Protein AF-A0A2S5RHE1-F1 (afdb_monomer)

pLDDT: mean 86.28, std 9.1, range [56.78, 96.88]

Nearest PDB structures (foldseek):
  7qhm-assembly1_S  TM=2.521E-01  e=4.087E+00  Corynebacterium glutamicum ATCC 13032

Mean predicted aligned error: 8.11 Å

Secondary structure (DSSP, 8-state):
--HHHHHHHHHHHHHHHHHHHHHHHHHHHHHHHHHHSPPHHHHHHHHHHHHHHHHHHHHHHHHHTTS-TTHHHHHHHHHHHHHHHHHHHHHHHHHHHHHHHHS-SGGGGS----HHHHHHHHHHHHHHHHHHHHHHHHHHHHHHHHH--

Solvent-accessible surface area (backbone atoms only — not comparable to full-atom values): 7938 Å² total; per-residue (Å²): 136,63,73,67,60,60,51,56,54,54,51,54,50,51,51,53,51,51,52,53,51,50,52,51,53,50,5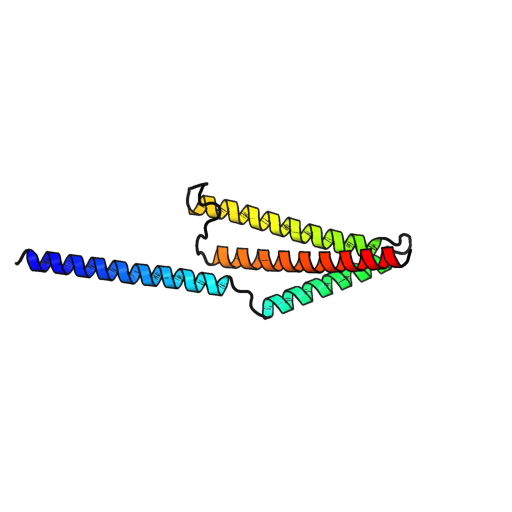0,40,49,50,54,19,55,60,56,39,52,87,51,72,72,55,54,54,51,43,54,52,52,50,52,52,50,51,53,51,36,50,52,50,24,72,68,58,48,82,81,45,98,61,49,50,54,53,45,32,42,50,51,16,50,52,26,46,52,53,29,50,51,52,51,52,54,49,37,54,50,32,21,66,72,68,76,34,76,86,50,31,84,55,81,85,56,40,63,66,57,17,47,50,56,35,53,37,50,53,36,40,51,45,16,50,53,31,41,52,55,27,52,55,50,52,52,54,55,64,73,74,108

Foldseek 3Di:
DDPVVVVVVVVVVVVVVVVVVVVVVVVLLVLLVVLLDDDPVLVVVLVVVLVVQLVVQVVQCVVVVVPDPCSNLCSLLVLLVVLVVVLVVLLVVLLVVQCVLVVHN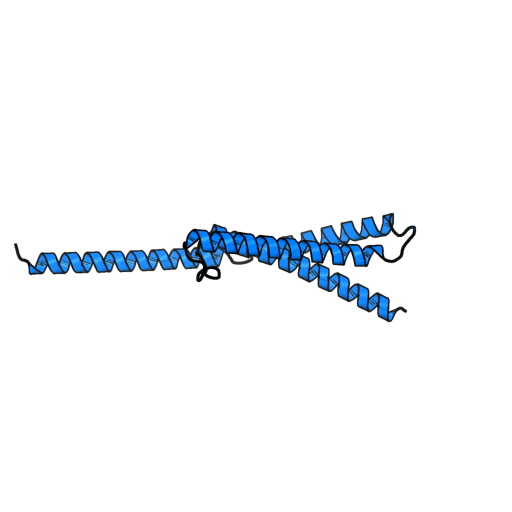VCSVPDPSDSVSSNSSNVSVSSNVSSVVSVVVSVVVVVVVVVVD

Sequence (149 aa):
MNINENNALNENKSIAIGLNAEDENTAKKIKFKIAKKLNYRNYLFIVFVVILWVAIAFIIDKIVTWNTDFSWEFTTTTGSFICFLIWIIIGFIRNRRTVRFYGDQRRRYDSTYTIEEAKNRKKARIIFLIGLILLIAGIIKLIITLTNQ

Organism: NCBI:txid216874

Radius of gyration: 25.58 Å; Cα contacts (8 Å, |Δi|>4): 95; chains: 1; bounding box: 64×26×84 Å

Structure (mmCIF, N/CA/C/O backbone):
data_AF-A0A2S5RHE1-F1
#
_entry.id   AF-A0A2S5RHE1-F1
#
loop_
_atom_site.group_PDB
_atom_site.id
_atom_site.type_symbol
_atom_site.label_atom_id
_atom_site.label_alt_id
_atom_site.label_comp_id
_atom_site.label_asym_id
_atom_site.label_entity_id
_atom_site.label_seq_id
_atom_site.pdbx_PDB_ins_code
_atom_site.Cartn_x
_atom_site.Cartn_y
_atom_site.Cartn_z
_atom_site.occupancy
_atom_site.B_iso_or_equiv
_atom_site.auth_seq_id
_atom_site.auth_comp_id
_atom_site.auth_asym_id
_atom_site.auth_atom_id
_atom_site.pdbx_PDB_model_num
ATOM 1 N N . MET A 1 1 ? -37.499 -0.259 54.161 1.00 56.78 1 MET A N 1
ATOM 2 C CA . MET A 1 1 ? -36.768 -0.383 52.880 1.00 56.78 1 MET A CA 1
ATOM 3 C C . MET A 1 1 ? -35.306 -0.617 53.218 1.00 56.78 1 MET A C 1
ATOM 5 O O . MET A 1 1 ? -34.736 0.198 53.934 1.00 56.78 1 MET A O 1
ATOM 9 N N . ASN A 1 2 ? -34.761 -1.779 52.860 1.00 65.69 2 ASN A N 1
ATOM 10 C CA . ASN A 1 2 ? -33.519 -2.306 53.422 1.00 65.69 2 ASN A CA 1
ATOM 11 C C . ASN A 1 2 ? -32.304 -1.764 52.646 1.00 65.69 2 ASN A C 1
ATOM 13 O O . ASN A 1 2 ? -32.187 -1.989 51.445 1.00 65.69 2 ASN A O 1
ATOM 17 N N . ILE A 1 3 ? -31.407 -1.035 53.318 1.00 68.81 3 ILE A N 1
ATOM 18 C CA . ILE A 1 3 ? -30.233 -0.378 52.703 1.00 68.81 3 ILE A CA 1
ATOM 19 C C . ILE A 1 3 ? -29.345 -1.397 51.959 1.00 68.81 3 ILE A C 1
ATOM 21 O O . ILE A 1 3 ? -28.743 -1.070 50.937 1.00 68.81 3 ILE A O 1
ATOM 25 N N . ASN A 1 4 ? -29.340 -2.654 52.410 1.00 70.38 4 ASN A N 1
ATOM 26 C CA . ASN A 1 4 ? -28.591 -3.744 51.785 1.00 70.38 4 ASN A CA 1
ATOM 27 C C . ASN A 1 4 ? -29.119 -4.172 50.403 1.00 70.38 4 ASN A C 1
ATOM 29 O O . ASN A 1 4 ? -28.319 -4.496 49.529 1.00 70.38 4 ASN A O 1
ATOM 33 N N . GLU A 1 5 ? -30.435 -4.139 50.166 1.00 71.38 5 GLU A N 1
ATOM 34 C CA . GLU A 1 5 ? -31.002 -4.505 48.854 1.00 71.38 5 GLU A CA 1
ATOM 35 C C . GLU A 1 5 ? -30.679 -3.457 47.784 1.00 71.38 5 GLU A C 1
ATOM 37 O O . GLU A 1 5 ? -30.351 -3.801 46.649 1.00 71.38 5 GLU A O 1
ATOM 42 N N . ASN A 1 6 ? -30.698 -2.173 48.154 1.00 73.31 6 ASN A N 1
ATOM 43 C CA . ASN A 1 6 ? -30.368 -1.084 47.233 1.00 73.31 6 ASN A CA 1
ATOM 44 C C . ASN A 1 6 ? -28.887 -1.100 46.817 1.00 73.31 6 ASN A C 1
ATOM 46 O O . ASN A 1 6 ? -28.567 -0.790 45.669 1.00 73.31 6 ASN A O 1
ATOM 50 N N . ASN A 1 7 ? -27.984 -1.496 47.718 1.00 75.75 7 ASN A N 1
ATOM 51 C CA . ASN A 1 7 ? -26.556 -1.607 47.413 1.00 75.75 7 ASN A CA 1
ATOM 52 C C . ASN A 1 7 ? -26.264 -2.771 46.455 1.00 75.75 7 ASN A C 1
ATOM 54 O O . ASN A 1 7 ? -25.582 -2.570 45.450 1.00 75.75 7 ASN A O 1
ATOM 58 N N . ALA A 1 8 ? -26.856 -3.946 46.696 1.00 74.62 8 ALA A N 1
ATOM 59 C CA . ALA A 1 8 ? -26.707 -5.107 45.816 1.00 74.62 8 ALA A CA 1
ATOM 60 C C . ALA A 1 8 ? -27.274 -4.854 44.403 1.00 74.62 8 ALA A C 1
ATOM 62 O O . ALA A 1 8 ? -26.715 -5.303 43.401 1.00 74.62 8 ALA A O 1
ATOM 63 N N . LEU A 1 9 ? -28.370 -4.096 44.290 1.00 75.25 9 LEU A N 1
ATOM 64 C CA . LEU A 1 9 ? -28.960 -3.743 42.996 1.00 75.25 9 LEU A CA 1
ATOM 65 C C . LEU A 1 9 ? -28.073 -2.774 42.191 1.00 75.25 9 LEU A C 1
ATOM 67 O O . LEU A 1 9 ? -27.949 -2.911 40.971 1.00 75.25 9 LEU A O 1
ATOM 71 N N . ASN A 1 10 ? -27.422 -1.822 42.865 1.00 78.19 10 ASN A N 1
ATOM 72 C CA . ASN A 1 10 ? -26.491 -0.885 42.233 1.00 78.19 10 ASN A CA 1
ATOM 73 C C . ASN A 1 10 ? -25.205 -1.572 41.748 1.00 78.19 10 ASN A C 1
ATOM 75 O O . ASN A 1 10 ? -24.708 -1.240 40.671 1.00 78.19 10 ASN A O 1
ATOM 79 N N . GLU A 1 11 ? -24.702 -2.552 42.498 1.00 76.56 11 GLU A N 1
ATOM 80 C CA . GLU A 1 11 ? -23.528 -3.348 42.126 1.00 76.56 11 GLU A CA 1
ATOM 81 C C . GLU A 1 11 ? -23.808 -4.258 40.919 1.00 76.56 11 GLU A C 1
ATOM 83 O O . GLU A 1 11 ? -23.068 -4.252 39.939 1.00 76.56 11 GLU A O 1
ATOM 88 N N . ASN A 1 12 ? -24.950 -4.949 40.898 1.00 77.88 12 ASN A N 1
ATOM 89 C CA . ASN A 1 12 ? -25.345 -5.747 39.733 1.00 77.88 12 ASN A CA 1
ATOM 90 C C . ASN A 1 12 ? -25.519 -4.890 38.467 1.00 77.88 12 ASN A C 1
ATOM 92 O O . ASN A 1 12 ? -25.165 -5.309 37.362 1.00 77.88 12 ASN A O 1
ATOM 96 N N . LYS A 1 13 ? -26.024 -3.659 38.617 1.00 80.06 13 LYS A N 1
ATOM 97 C CA . LYS A 1 13 ? -26.172 -2.716 37.504 1.00 80.06 13 LYS A CA 1
ATOM 98 C C . LYS A 1 13 ? -24.818 -2.241 36.969 1.00 80.06 13 LYS A C 1
ATOM 100 O O . LYS A 1 13 ? -24.664 -2.141 35.753 1.00 80.06 13 LYS A O 1
ATOM 105 N N . SER A 1 14 ? -23.836 -1.972 37.831 1.00 72.06 14 SER A N 1
ATOM 106 C CA . SER A 1 14 ? -22.492 -1.569 37.393 1.00 72.06 14 SER A CA 1
ATOM 107 C C . SER A 1 14 ? -21.740 -2.718 36.712 1.00 72.06 14 SER A C 1
ATOM 109 O O . SER A 1 14 ? -21.114 -2.490 35.676 1.00 72.06 14 SER A O 1
ATOM 111 N N . ILE A 1 15 ? -21.884 -3.953 37.207 1.00 77.06 15 ILE A N 1
ATOM 112 C CA . ILE A 1 15 ? -21.330 -5.163 36.577 1.00 77.06 15 ILE A CA 1
ATOM 113 C C . ILE A 1 15 ? -21.934 -5.370 35.183 1.00 77.06 15 ILE A C 1
ATOM 115 O O . ILE A 1 15 ? -21.198 -5.556 34.216 1.00 77.06 15 ILE A O 1
ATOM 119 N N . ALA A 1 16 ? -23.260 -5.263 35.044 1.00 72.38 16 ALA A N 1
ATOM 120 C CA . ALA A 1 16 ? -23.927 -5.394 33.750 1.00 72.38 16 ALA A CA 1
ATOM 121 C C . ALA A 1 16 ? -23.489 -4.308 32.750 1.00 72.38 16 ALA A C 1
ATOM 123 O O . ALA A 1 16 ? -23.326 -4.585 31.562 1.00 72.38 16 ALA A O 1
ATOM 124 N N . ILE A 1 17 ? -23.265 -3.071 33.205 1.00 76.31 17 ILE A N 1
ATOM 125 C CA . ILE A 1 17 ? -22.738 -1.989 32.358 1.00 76.31 17 ILE A CA 1
ATOM 126 C C . ILE A 1 17 ? -21.293 -2.286 31.930 1.00 76.31 17 ILE A C 1
ATOM 128 O O . ILE A 1 17 ? -20.958 -2.097 30.761 1.00 76.31 17 ILE A O 1
ATOM 132 N N . GLY A 1 18 ? -20.456 -2.779 32.847 1.00 72.25 18 GLY A N 1
ATOM 133 C CA . GLY A 1 18 ? -19.078 -3.179 32.557 1.00 72.25 18 GLY A CA 1
ATOM 134 C C . GLY A 1 18 ? -18.998 -4.294 31.513 1.00 72.25 18 GLY A C 1
ATOM 135 O O . GLY A 1 18 ? -18.248 -4.166 30.546 1.00 72.25 18 GLY A O 1
ATOM 136 N N . LEU A 1 19 ? -19.835 -5.327 31.655 1.00 73.94 19 LEU A N 1
ATOM 137 C CA . LEU A 1 19 ? -19.904 -6.458 30.725 1.00 73.94 19 LEU A CA 1
ATOM 138 C C . LEU A 1 19 ? -20.336 -6.004 29.319 1.00 73.94 19 LEU A C 1
ATOM 140 O O . LEU A 1 19 ? -19.665 -6.291 28.331 1.00 73.94 19 LEU A O 1
ATOM 144 N N . ASN A 1 20 ? -21.391 -5.184 29.238 1.00 77.50 20 ASN A N 1
ATOM 145 C CA . ASN A 1 20 ? -21.860 -4.618 27.969 1.00 77.50 20 ASN A CA 1
ATOM 146 C C . ASN A 1 20 ? -20.799 -3.730 27.290 1.00 77.50 20 ASN A C 1
ATOM 148 O O . ASN A 1 20 ? -20.655 -3.750 26.066 1.00 77.50 20 ASN A O 1
ATOM 152 N N . ALA A 1 21 ? -20.038 -2.952 28.065 1.00 76.38 21 ALA A N 1
ATOM 153 C CA . ALA A 1 21 ? -18.969 -2.106 27.536 1.00 76.38 21 ALA A CA 1
ATOM 154 C C . ALA A 1 21 ? -17.766 -2.926 27.034 1.00 76.38 21 ALA A C 1
ATOM 156 O O . ALA A 1 21 ? -17.121 -2.556 26.043 1.00 76.38 21 ALA A O 1
ATOM 157 N N . GLU A 1 22 ? -17.446 -4.039 27.694 1.00 81.06 22 GLU A N 1
ATOM 158 C CA . GLU A 1 22 ? -16.405 -4.968 27.253 1.00 81.06 22 GLU A CA 1
ATOM 159 C C . GLU A 1 22 ? -16.795 -5.669 25.946 1.00 81.06 22 GLU A C 1
ATOM 161 O O . GLU A 1 22 ? -15.995 -5.703 24.999 1.00 81.06 22 GLU A O 1
ATOM 166 N N . ASP A 1 23 ? -18.046 -6.116 25.840 1.00 82.94 23 ASP A N 1
ATOM 167 C CA . ASP A 1 23 ? -18.608 -6.695 24.620 1.00 82.94 23 ASP A CA 1
ATOM 168 C C . ASP A 1 23 ? -18.592 -5.692 23.460 1.00 82.94 23 ASP A C 1
ATOM 170 O O . ASP A 1 23 ? -18.169 -6.017 22.343 1.00 82.94 23 ASP A O 1
ATOM 174 N N . GLU A 1 24 ? -18.955 -4.430 23.714 1.00 84.56 24 GLU A N 1
ATOM 175 C CA . GLU A 1 24 ? -18.930 -3.378 22.697 1.00 84.56 24 GLU A CA 1
ATOM 176 C C . GLU A 1 24 ? -17.500 -3.088 22.204 1.00 84.56 24 GLU A C 1
ATOM 178 O O . GLU A 1 24 ? -17.245 -2.976 20.996 1.00 84.56 24 GLU A O 1
ATOM 183 N N . ASN A 1 25 ? -16.534 -2.998 23.121 1.00 84.38 25 ASN A N 1
ATOM 184 C CA . ASN A 1 25 ? -15.128 -2.782 22.782 1.00 84.38 25 ASN A CA 1
ATOM 185 C C . ASN A 1 25 ? -14.542 -3.959 21.996 1.00 84.38 25 ASN A C 1
ATOM 187 O O . ASN A 1 25 ? -13.792 -3.763 21.029 1.00 84.38 25 ASN A O 1
ATOM 191 N N . THR A 1 26 ? -14.911 -5.181 22.366 1.00 85.44 26 THR A N 1
ATOM 192 C CA . THR A 1 26 ? -14.514 -6.398 21.658 1.00 85.44 26 THR A CA 1
ATOM 193 C C . THR A 1 26 ? -15.119 -6.429 20.256 1.00 85.44 26 THR A C 1
ATOM 195 O O . THR A 1 26 ? -14.395 -6.626 19.272 1.00 85.44 26 THR A O 1
ATOM 198 N N . ALA A 1 27 ? -16.403 -6.096 20.116 1.00 85.50 27 ALA A N 1
ATOM 199 C CA . ALA A 1 27 ? -17.073 -5.980 18.826 1.00 85.50 27 ALA A CA 1
ATOM 200 C C . ALA A 1 27 ? -16.416 -4.921 17.920 1.00 85.50 27 ALA A C 1
ATOM 202 O O . ALA A 1 27 ? -16.201 -5.170 16.727 1.00 85.50 27 ALA A O 1
ATOM 203 N N . LYS A 1 28 ? -16.027 -3.758 18.465 1.00 86.19 28 LYS A N 1
ATOM 204 C CA . LYS A 1 28 ? -15.279 -2.718 17.729 1.00 86.19 28 LYS A CA 1
ATOM 205 C C . LYS A 1 28 ? -13.933 -3.240 17.224 1.00 86.19 28 LYS A C 1
ATOM 207 O O . LYS A 1 28 ? -13.621 -3.079 16.040 1.00 86.19 28 LYS A O 1
ATOM 212 N N . LYS A 1 29 ? -13.160 -3.928 18.072 1.00 87.50 29 LYS A N 1
ATOM 213 C CA . LYS A 1 29 ? -11.872 -4.539 17.688 1.00 87.50 29 LYS A CA 1
ATOM 214 C C . LYS A 1 29 ? -12.038 -5.591 16.586 1.00 87.50 29 LYS A C 1
ATOM 216 O O . LYS A 1 29 ? -11.244 -5.613 15.641 1.00 87.50 29 LYS A O 1
ATOM 221 N N . ILE A 1 30 ? -13.079 -6.423 16.659 1.00 87.81 30 ILE A N 1
ATOM 222 C CA . ILE A 1 30 ? -13.386 -7.431 15.632 1.00 87.81 30 ILE A CA 1
ATOM 223 C C . ILE A 1 30 ? -13.736 -6.754 14.302 1.00 87.81 30 ILE A C 1
ATOM 225 O O . ILE A 1 30 ? -13.111 -7.053 13.279 1.00 87.81 30 ILE A O 1
ATOM 229 N N . LYS A 1 31 ? -14.662 -5.784 14.307 1.00 87.88 31 LYS A N 1
ATOM 230 C CA . LYS A 1 31 ? -15.039 -5.011 13.108 1.00 87.88 31 LYS A CA 1
ATOM 231 C C . LYS A 1 31 ? -13.826 -4.322 12.481 1.00 87.88 31 LYS A C 1
ATOM 233 O O . LYS A 1 31 ? -13.640 -4.379 11.264 1.00 87.88 31 LYS A O 1
ATOM 238 N N . PHE A 1 32 ? -12.955 -3.741 13.305 1.00 88.81 32 PHE A N 1
ATOM 239 C CA . PHE A 1 32 ? -11.698 -3.144 12.864 1.00 88.81 32 PHE A CA 1
ATOM 240 C C . PHE A 1 32 ? -10.778 -4.169 12.188 1.00 88.81 32 PHE A C 1
ATOM 242 O O . PHE A 1 32 ? -10.268 -3.917 11.094 1.00 88.81 32 PHE A O 1
ATOM 249 N N . LYS A 1 33 ? -10.583 -5.345 12.799 1.00 87.69 33 LYS A N 1
ATOM 250 C CA . LYS A 1 33 ? -9.732 -6.415 12.255 1.00 87.69 33 LYS A CA 1
ATOM 251 C C . LYS A 1 33 ? -10.247 -6.913 10.903 1.00 87.69 33 LYS A C 1
ATOM 253 O O . LYS A 1 33 ? -9.448 -7.073 9.978 1.00 87.69 33 LYS A O 1
ATOM 258 N N . ILE A 1 34 ? -11.563 -7.085 10.766 1.00 88.31 34 ILE A N 1
ATOM 259 C CA . ILE A 1 34 ? -12.211 -7.494 9.512 1.00 88.31 34 ILE A CA 1
ATOM 260 C C . ILE A 1 34 ? -12.025 -6.416 8.436 1.00 88.31 34 ILE A C 1
ATOM 262 O O . ILE A 1 34 ? -11.531 -6.712 7.348 1.00 88.31 34 ILE A O 1
ATOM 266 N N . ALA A 1 35 ? -12.326 -5.151 8.742 1.00 88.00 35 ALA A N 1
ATOM 267 C CA . ALA A 1 35 ? -12.184 -4.044 7.791 1.00 88.00 35 ALA A CA 1
ATOM 268 C C . ALA A 1 35 ? -10.727 -3.828 7.334 1.00 88.00 35 ALA A C 1
ATOM 270 O O . ALA A 1 35 ? -10.464 -3.442 6.192 1.00 88.00 35 ALA A O 1
ATOM 271 N N . LYS A 1 36 ? -9.770 -4.110 8.225 1.00 87.56 36 LYS A N 1
ATOM 272 C CA . LYS A 1 36 ? -8.325 -3.992 7.997 1.00 87.56 36 LYS A CA 1
ATOM 273 C C . LYS A 1 36 ? -7.758 -5.121 7.117 1.00 87.56 36 LYS A C 1
ATOM 275 O O . LYS A 1 36 ? -6.631 -4.980 6.619 1.00 87.56 36 LYS A O 1
ATOM 280 N N . LYS A 1 37 ? -8.480 -6.237 6.945 1.00 90.00 37 LYS A N 1
ATOM 281 C CA . LYS A 1 37 ? -8.036 -7.405 6.168 1.00 90.00 37 LYS A CA 1
ATOM 282 C C . LYS A 1 37 ? -8.071 -7.109 4.660 1.00 90.00 37 LYS A C 1
ATOM 284 O O . LYS A 1 37 ? -8.990 -6.461 4.141 1.00 90.00 37 LYS A O 1
ATOM 289 N N . LEU A 1 38 ? -7.042 -7.570 3.944 1.00 89.25 38 LEU A N 1
ATOM 290 C CA . LEU A 1 38 ? -7.071 -7.598 2.483 1.00 89.25 38 LEU A CA 1
ATOM 291 C C . LEU A 1 38 ? -7.891 -8.808 2.034 1.00 89.25 38 LEU A C 1
ATOM 293 O O . LEU A 1 38 ? -7.603 -9.941 2.404 1.00 89.25 38 LEU A O 1
ATOM 297 N N . ASN A 1 39 ? -8.914 -8.545 1.230 1.00 92.00 39 ASN A N 1
ATOM 298 C CA . ASN A 1 39 ? -9.689 -9.586 0.556 1.00 92.00 39 ASN A CA 1
ATOM 299 C C . ASN A 1 39 ? -9.021 -9.926 -0.778 1.00 92.00 39 ASN A C 1
ATOM 301 O O . ASN A 1 39 ? -8.407 -9.036 -1.372 1.00 92.00 39 ASN A O 1
ATOM 305 N N . TYR A 1 40 ? -9.250 -11.140 -1.286 1.00 92.00 40 TYR A N 1
ATOM 306 C CA . TYR A 1 40 ? -8.800 -11.607 -2.606 1.00 92.00 40 TYR A CA 1
ATOM 307 C C . TYR A 1 40 ? -9.034 -10.584 -3.735 1.00 92.00 40 TYR A C 1
ATOM 309 O O . TYR A 1 40 ? -8.127 -10.291 -4.505 1.00 92.00 40 TYR A O 1
ATOM 317 N N . ARG A 1 41 ? -10.197 -9.915 -3.748 1.00 93.00 41 ARG A N 1
ATOM 318 C CA . ARG A 1 41 ? -10.516 -8.849 -4.720 1.00 93.00 41 ARG A CA 1
ATOM 319 C C . ARG A 1 41 ? -9.491 -7.702 -4.755 1.00 93.00 41 ARG A C 1
ATOM 321 O O . ARG A 1 41 ? -9.266 -7.122 -5.806 1.00 93.00 41 ARG A O 1
ATOM 328 N N . ASN A 1 42 ? -8.858 -7.372 -3.625 1.00 93.19 42 ASN A N 1
ATOM 329 C CA . ASN A 1 42 ? -7.825 -6.327 -3.592 1.00 93.19 42 ASN A CA 1
ATOM 330 C C . ASN A 1 42 ? -6.517 -6.812 -4.222 1.00 93.19 42 ASN A C 1
ATOM 332 O O . ASN A 1 42 ? -5.807 -6.002 -4.798 1.00 93.19 42 ASN A O 1
ATOM 336 N N . TYR A 1 43 ? -6.201 -8.107 -4.123 1.00 93.25 43 TYR A N 1
ATOM 337 C CA . TYR A 1 43 ? -5.030 -8.676 -4.790 1.00 93.25 43 TYR A CA 1
ATOM 338 C C . TYR A 1 43 ? -5.212 -8.680 -6.308 1.00 93.25 43 TYR A C 1
ATOM 340 O O . TYR A 1 43 ? -4.313 -8.239 -7.013 1.00 93.25 43 TYR A O 1
ATOM 348 N N . LEU A 1 44 ? -6.398 -9.055 -6.802 1.00 94.81 44 LEU A N 1
ATOM 349 C CA . LEU A 1 44 ? -6.730 -8.909 -8.224 1.00 94.81 44 LEU A CA 1
ATOM 350 C C . LEU A 1 44 ? -6.593 -7.460 -8.698 1.00 94.81 44 LEU A C 1
ATOM 352 O O . LEU A 1 44 ? -6.008 -7.210 -9.744 1.00 94.81 44 LEU A O 1
ATOM 356 N N . PHE A 1 45 ? -7.075 -6.502 -7.901 1.00 95.25 45 PHE A N 1
ATOM 357 C CA . PHE A 1 45 ? -6.918 -5.083 -8.210 1.00 95.25 45 PHE A CA 1
ATOM 358 C C . PHE A 1 45 ? -5.443 -4.653 -8.271 1.00 95.25 45 PHE A C 1
ATOM 360 O O . PHE A 1 45 ? -5.065 -3.934 -9.187 1.00 95.25 45 PHE A O 1
ATOM 367 N N . ILE A 1 46 ? -4.598 -5.113 -7.339 1.00 95.44 46 ILE A N 1
ATOM 368 C CA . ILE A 1 46 ? -3.151 -4.834 -7.356 1.00 95.44 46 ILE A CA 1
ATOM 369 C C . ILE A 1 46 ? -2.523 -5.352 -8.652 1.00 95.44 46 ILE A C 1
ATOM 371 O O . ILE A 1 46 ? -1.845 -4.594 -9.339 1.00 95.44 46 ILE A O 1
ATOM 375 N N . VAL A 1 47 ? -2.776 -6.616 -8.999 1.00 94.38 47 VAL A N 1
ATOM 376 C CA . VAL A 1 47 ? -2.243 -7.234 -10.222 1.00 94.38 47 VAL A CA 1
ATOM 377 C C . VAL A 1 47 ? -2.708 -6.467 -11.459 1.00 94.38 47 VAL A C 1
ATOM 379 O O . VAL A 1 47 ? -1.894 -6.133 -12.313 1.00 94.38 47 VAL A O 1
ATOM 382 N N . PHE A 1 48 ? -3.992 -6.118 -11.521 1.00 96.38 48 PHE A N 1
ATOM 383 C CA . PHE A 1 48 ? -4.559 -5.348 -12.624 1.00 96.38 48 PHE A CA 1
ATOM 384 C C . PHE A 1 48 ? -3.894 -3.973 -12.788 1.00 96.38 48 PHE A C 1
ATOM 386 O O . PHE A 1 48 ? -3.513 -3.607 -13.897 1.00 96.38 48 PHE A O 1
ATOM 393 N N . VAL A 1 49 ? -3.694 -3.231 -11.692 1.00 95.31 49 VAL A N 1
ATOM 394 C CA . VAL A 1 49 ? -3.016 -1.923 -11.725 1.00 95.31 49 VAL A CA 1
ATOM 395 C C . VAL A 1 49 ? -1.562 -2.057 -12.175 1.00 95.31 49 VAL A C 1
ATOM 397 O O . VAL A 1 49 ? -1.099 -1.243 -12.968 1.00 95.31 49 VAL A O 1
ATOM 400 N N . VAL A 1 50 ? -0.849 -3.085 -11.709 1.00 94.25 50 VAL A N 1
ATOM 401 C CA . VAL A 1 50 ? 0.536 -3.337 -12.133 1.00 94.25 50 VAL A CA 1
ATOM 402 C C . VAL A 1 50 ? 0.597 -3.648 -13.629 1.00 94.25 50 VAL A C 1
ATOM 404 O O . VAL A 1 50 ? 1.416 -3.058 -14.324 1.00 94.25 50 VAL A O 1
ATOM 407 N N . ILE A 1 51 ? -0.282 -4.513 -14.144 1.00 93.75 51 ILE A N 1
ATOM 408 C CA . ILE A 1 51 ? -0.335 -4.839 -15.579 1.00 93.75 51 ILE A CA 1
ATOM 409 C C . ILE A 1 51 ? -0.620 -3.586 -16.411 1.00 93.75 51 ILE A C 1
ATOM 411 O O . ILE A 1 51 ? 0.063 -3.350 -17.404 1.00 93.75 51 ILE A O 1
ATOM 415 N N . LEU A 1 52 ? -1.584 -2.759 -15.994 1.00 94.62 52 LEU A N 1
ATOM 416 C CA . LEU A 1 52 ? -1.871 -1.496 -16.674 1.00 94.62 52 LEU A CA 1
ATOM 417 C C . LEU A 1 52 ? -0.662 -0.558 -16.675 1.00 94.62 52 LEU A C 1
ATOM 419 O O . LEU A 1 52 ? -0.351 0.030 -17.706 1.00 94.62 52 LEU A O 1
ATOM 423 N N . TRP A 1 53 ? 0.041 -0.440 -15.547 1.00 92.75 53 TRP A N 1
ATOM 424 C CA . TRP A 1 53 ? 1.242 0.388 -15.461 1.00 92.75 53 TRP A CA 1
ATOM 425 C C . TRP A 1 53 ? 2.347 -0.108 -16.397 1.00 92.75 53 TRP A C 1
ATOM 427 O O . TRP A 1 53 ? 2.950 0.681 -17.115 1.00 92.75 53 TRP A O 1
ATOM 437 N N . VAL A 1 54 ? 2.580 -1.421 -16.424 1.00 89.12 54 VAL A N 1
ATOM 438 C CA . VAL A 1 54 ? 3.545 -2.087 -17.312 1.00 89.12 54 VAL A CA 1
ATOM 439 C C . VAL A 1 54 ? 3.166 -1.875 -18.783 1.00 89.12 54 VAL A C 1
ATOM 441 O O . VAL A 1 54 ? 4.031 -1.559 -19.593 1.00 89.12 54 VAL A O 1
ATOM 444 N N . ALA A 1 55 ? 1.882 -1.967 -19.136 1.00 90.31 55 ALA A N 1
ATOM 445 C CA . ALA A 1 55 ? 1.411 -1.691 -20.493 1.00 90.31 55 ALA A CA 1
ATOM 446 C C . ALA A 1 55 ? 1.647 -0.226 -20.899 1.00 90.31 55 ALA A C 1
ATOM 448 O O . ALA A 1 55 ? 2.122 0.040 -22.000 1.00 90.31 55 ALA A O 1
ATOM 449 N N . ILE A 1 56 ? 1.378 0.726 -19.999 1.00 89.31 56 ILE A N 1
ATOM 450 C CA . ILE A 1 56 ? 1.661 2.150 -20.231 1.00 89.31 56 ILE A CA 1
ATOM 451 C C . ILE A 1 56 ? 3.165 2.377 -20.388 1.00 89.31 56 ILE A C 1
ATOM 453 O O . ILE A 1 56 ? 3.583 3.046 -21.329 1.00 89.31 56 ILE A O 1
ATOM 457 N N . ALA A 1 57 ? 3.981 1.784 -19.515 1.00 86.31 57 ALA A N 1
ATOM 458 C CA . ALA A 1 57 ? 5.433 1.861 -19.611 1.00 86.31 57 ALA A CA 1
ATOM 459 C C . ALA A 1 57 ? 5.941 1.314 -20.952 1.00 86.31 57 ALA A C 1
ATOM 461 O O . ALA A 1 57 ? 6.875 1.871 -21.515 1.00 86.31 57 ALA A O 1
ATOM 462 N N . PHE A 1 58 ? 5.287 0.287 -21.506 1.00 84.62 58 PHE A N 1
ATOM 463 C CA . PHE A 1 58 ? 5.675 -0.320 -22.784 1.00 84.62 58 PHE A CA 1
ATOM 464 C C . PHE A 1 58 ? 5.380 0.606 -23.952 1.00 84.62 58 PHE A C 1
ATOM 466 O O . PHE A 1 58 ? 6.184 0.738 -24.869 1.00 84.62 58 PHE A O 1
ATOM 473 N N . ILE A 1 59 ? 4.224 1.266 -23.907 1.00 86.69 59 ILE A N 1
ATOM 474 C CA . ILE A 1 59 ? 3.828 2.246 -24.916 1.00 86.69 59 ILE A CA 1
ATOM 475 C C . ILE A 1 59 ? 4.768 3.456 -24.869 1.00 86.69 59 ILE A C 1
ATOM 477 O O . ILE A 1 59 ? 5.242 3.888 -25.916 1.00 86.69 59 ILE A O 1
ATOM 481 N N . ILE A 1 60 ? 5.072 3.974 -23.672 1.00 84.31 60 ILE A N 1
ATOM 482 C CA . ILE A 1 60 ? 6.020 5.085 -23.492 1.00 84.31 60 ILE A CA 1
ATOM 483 C C . ILE A 1 60 ? 7.394 4.694 -24.029 1.00 84.31 60 ILE A C 1
ATOM 485 O O . ILE A 1 60 ? 7.968 5.450 -24.802 1.00 84.31 60 ILE A O 1
ATOM 489 N N . ASP A 1 61 ? 7.886 3.508 -23.675 1.00 80.94 61 ASP A N 1
ATOM 490 C CA . ASP A 1 61 ? 9.152 2.987 -24.184 1.00 80.94 61 ASP A CA 1
ATOM 491 C C . ASP A 1 61 ? 9.135 2.932 -25.719 1.00 80.94 61 ASP A C 1
ATOM 493 O O . ASP A 1 61 ? 9.954 3.565 -26.370 1.00 80.94 61 ASP A O 1
ATOM 497 N N . LYS A 1 62 ? 8.122 2.323 -26.344 1.00 81.38 62 LYS A N 1
ATOM 498 C CA . LYS A 1 62 ? 8.042 2.263 -27.814 1.00 81.38 62 LYS A CA 1
ATOM 499 C C . LYS A 1 62 ? 7.998 3.623 -28.512 1.00 81.38 62 LYS A C 1
ATOM 501 O O . LYS A 1 62 ? 8.485 3.718 -29.635 1.00 81.38 62 LYS A O 1
ATOM 506 N N . ILE A 1 63 ? 7.420 4.645 -27.885 1.00 82.31 63 ILE A N 1
ATOM 507 C CA . ILE A 1 63 ? 7.331 5.997 -28.452 1.00 82.31 63 ILE A CA 1
ATOM 508 C C . ILE A 1 63 ? 8.629 6.789 -28.226 1.00 82.31 63 ILE A C 1
ATOM 510 O O . ILE A 1 63 ? 9.068 7.512 -29.116 1.00 82.31 63 ILE A O 1
ATOM 514 N N . VAL A 1 64 ? 9.242 6.676 -27.044 1.00 75.38 64 VAL A N 1
ATOM 515 C CA . VAL A 1 64 ? 10.404 7.487 -26.632 1.00 75.38 64 VAL A CA 1
ATOM 516 C C . VAL A 1 64 ? 11.729 6.889 -27.122 1.00 75.38 64 VAL A C 1
ATOM 518 O O . VAL A 1 64 ? 12.653 7.631 -27.457 1.00 75.38 64 VAL A O 1
ATOM 521 N N . THR A 1 65 ? 11.816 5.563 -27.255 1.00 62.66 65 THR A N 1
ATOM 522 C CA . THR A 1 65 ? 13.033 4.815 -27.630 1.00 62.66 65 THR A CA 1
ATOM 523 C C . THR A 1 65 ? 13.451 4.997 -29.101 1.00 62.66 65 THR A C 1
ATOM 525 O O . THR A 1 65 ? 14.338 4.311 -29.593 1.00 62.66 65 THR A O 1
ATOM 528 N N . TRP A 1 66 ? 12.903 5.979 -29.827 1.00 60.69 66 TRP A N 1
ATOM 529 C CA . TRP A 1 66 ? 13.519 6.437 -31.080 1.00 60.69 66 TRP A CA 1
ATOM 530 C C . TRP A 1 66 ? 14.897 7.087 -30.879 1.00 60.69 66 TRP A C 1
ATOM 532 O O . TRP A 1 66 ? 15.637 7.173 -31.852 1.00 60.69 66 TRP A O 1
ATOM 542 N N . ASN A 1 67 ? 15.270 7.498 -29.656 1.00 59.97 67 ASN A N 1
ATOM 543 C CA . ASN A 1 67 ? 16.57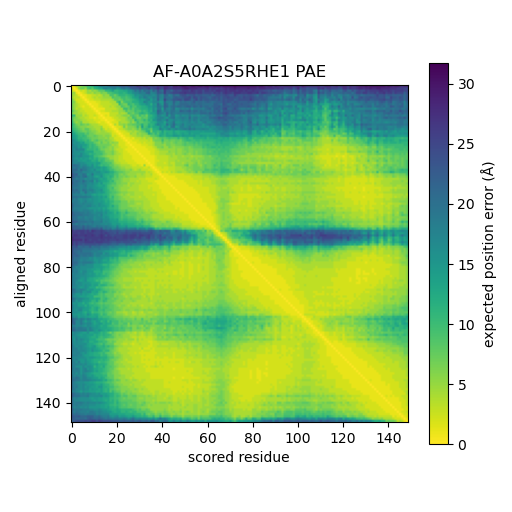4 8.128 -29.393 1.00 59.97 67 ASN A CA 1
ATOM 544 C C . ASN A 1 67 ? 17.331 7.656 -28.129 1.00 59.97 67 ASN A C 1
ATOM 546 O O . ASN A 1 67 ? 18.485 8.050 -27.973 1.00 59.97 67 ASN A O 1
ATOM 550 N N . THR A 1 68 ? 16.752 6.851 -27.223 1.00 60.50 68 THR A N 1
ATOM 551 C CA . THR A 1 68 ? 17.436 6.413 -25.981 1.00 60.50 68 THR A CA 1
ATOM 552 C C . THR A 1 68 ? 16.981 5.036 -25.467 1.00 60.50 68 THR A C 1
ATOM 554 O O . THR A 1 68 ? 15.788 4.775 -25.344 1.00 60.50 68 THR A O 1
ATOM 557 N N . ASP A 1 69 ? 17.933 4.186 -25.059 1.00 63.75 69 ASP A N 1
ATOM 558 C CA . ASP A 1 69 ? 17.693 2.813 -24.554 1.00 63.75 69 ASP A CA 1
ATOM 559 C C . ASP A 1 69 ? 17.213 2.728 -23.082 1.00 63.75 69 ASP A C 1
ATOM 561 O O . ASP A 1 69 ? 17.014 1.640 -22.542 1.00 63.75 69 ASP A O 1
ATOM 565 N N . PHE A 1 70 ? 17.023 3.863 -22.398 1.00 64.12 70 PHE A N 1
ATOM 566 C CA . PHE A 1 70 ? 16.821 3.924 -20.936 1.00 64.12 70 PHE A CA 1
ATOM 567 C C . PHE A 1 70 ? 15.362 4.123 -20.468 1.00 64.12 70 PHE A C 1
ATOM 569 O O . PHE A 1 70 ? 15.102 4.288 -19.272 1.00 64.12 70 PHE A O 1
ATOM 576 N N . SER A 1 71 ? 14.384 4.109 -21.374 1.00 69.75 71 SER A N 1
ATOM 577 C CA . SER A 1 71 ? 13.020 4.589 -21.090 1.00 69.75 71 SER A CA 1
ATOM 578 C C . SER A 1 71 ? 12.209 3.677 -20.149 1.00 69.75 71 SER A C 1
ATOM 580 O O . SER A 1 71 ? 11.514 4.160 -19.245 1.00 69.75 71 SER A O 1
ATOM 582 N N . TRP A 1 72 ? 12.319 2.353 -20.291 1.00 79.19 72 TRP A N 1
ATOM 583 C CA . TRP A 1 72 ? 11.566 1.393 -19.470 1.00 79.19 72 TRP A CA 1
ATOM 584 C C . TRP A 1 72 ? 11.968 1.369 -17.984 1.00 79.19 72 TRP A C 1
ATOM 586 O O . TRP A 1 72 ? 11.114 1.395 -17.087 1.00 79.19 72 TRP A O 1
ATOM 596 N N . GLU A 1 73 ? 13.272 1.299 -17.707 1.00 80.00 73 GLU A N 1
ATOM 597 C CA . GLU A 1 73 ? 13.809 1.237 -16.341 1.00 80.00 73 GLU A CA 1
ATOM 598 C C . GLU A 1 73 ? 13.430 2.495 -15.558 1.00 80.00 73 GLU A C 1
ATOM 600 O O . GLU A 1 73 ? 12.948 2.421 -14.422 1.00 80.00 73 GLU A O 1
ATOM 605 N N . PHE A 1 74 ? 13.552 3.652 -16.207 1.00 84.19 74 PHE A N 1
ATOM 606 C CA . PHE A 1 74 ? 13.182 4.927 -15.617 1.00 84.19 74 PHE A CA 1
ATOM 607 C C . PHE A 1 74 ? 11.684 4.997 -15.295 1.00 84.19 74 PHE A C 1
ATOM 609 O O . PHE A 1 74 ? 11.298 5.470 -14.224 1.00 84.19 74 PHE A O 1
ATOM 616 N N . THR A 1 75 ? 10.827 4.471 -16.173 1.00 86.56 75 THR A N 1
ATOM 617 C CA . THR A 1 75 ? 9.367 4.517 -15.995 1.00 86.56 75 THR A CA 1
ATOM 618 C C . THR A 1 75 ? 8.895 3.612 -14.853 1.00 86.56 75 THR A C 1
ATOM 620 O O . THR A 1 75 ? 8.056 4.005 -14.034 1.00 86.56 75 THR A O 1
ATOM 623 N N . THR A 1 76 ? 9.448 2.401 -14.747 1.00 89.25 76 THR A N 1
ATOM 624 C CA . THR A 1 76 ? 9.113 1.459 -13.663 1.00 89.25 76 THR A CA 1
ATOM 625 C C . THR A 1 76 ? 9.646 1.932 -12.308 1.00 89.25 76 THR A C 1
ATOM 627 O O . THR A 1 76 ? 8.909 1.911 -11.316 1.00 89.25 76 THR A O 1
ATOM 630 N N . THR A 1 77 ? 10.872 2.462 -12.276 1.00 89.88 77 THR A N 1
ATOM 631 C CA . THR A 1 77 ? 11.497 3.017 -11.065 1.00 89.88 77 THR A CA 1
ATOM 632 C C . THR A 1 77 ? 10.766 4.264 -10.576 1.00 89.88 77 THR A C 1
ATOM 634 O O . THR A 1 77 ? 10.400 4.346 -9.402 1.00 89.88 77 THR A O 1
ATOM 637 N N . THR A 1 78 ? 10.457 5.202 -11.477 1.00 91.44 78 THR A N 1
ATOM 638 C CA . THR A 1 78 ? 9.671 6.403 -11.148 1.00 91.44 78 THR A CA 1
ATOM 639 C C . THR A 1 78 ? 8.280 6.032 -10.629 1.00 91.44 78 THR A C 1
ATOM 641 O O . THR A 1 78 ? 7.824 6.586 -9.628 1.00 91.44 78 THR A O 1
ATOM 644 N N . GLY A 1 79 ? 7.620 5.043 -11.241 1.00 91.88 79 GLY A N 1
ATOM 645 C CA . GLY A 1 79 ? 6.324 4.542 -10.774 1.00 91.88 79 GLY A CA 1
ATOM 646 C C . GLY A 1 79 ? 6.369 3.965 -9.356 1.00 91.88 79 GLY A C 1
ATOM 647 O O . GLY A 1 79 ? 5.507 4.267 -8.524 1.00 91.88 79 GLY A O 1
ATOM 648 N N . SER A 1 80 ? 7.407 3.182 -9.050 1.00 94.75 80 SER A N 1
ATOM 649 C CA . SER A 1 80 ? 7.652 2.661 -7.702 1.00 94.75 80 SER A CA 1
ATOM 650 C C . SER A 1 80 ? 7.886 3.787 -6.687 1.00 94.75 80 SER A C 1
ATOM 652 O O . SER A 1 80 ? 7.245 3.825 -5.630 1.00 94.75 80 SER A O 1
ATOM 654 N N . PHE A 1 81 ? 8.725 4.762 -7.045 1.00 95.75 81 PHE A N 1
ATOM 655 C CA . PHE A 1 81 ? 9.021 5.920 -6.208 1.00 95.75 81 PHE A CA 1
ATOM 656 C C . PHE A 1 81 ? 7.760 6.730 -5.874 1.00 95.75 81 PHE A C 1
ATOM 658 O O . PHE A 1 81 ? 7.512 7.036 -4.705 1.00 95.75 81 PHE A O 1
ATOM 665 N N . ILE A 1 82 ? 6.908 7.001 -6.869 1.00 95.44 82 ILE A N 1
ATOM 666 C CA . ILE A 1 82 ? 5.621 7.684 -6.671 1.00 95.44 82 ILE A CA 1
ATOM 667 C C . ILE A 1 82 ? 4.731 6.895 -5.700 1.00 95.44 82 ILE A C 1
ATOM 669 O O . ILE A 1 82 ? 4.149 7.481 -4.783 1.00 95.44 82 ILE A O 1
ATOM 673 N N . CYS A 1 83 ? 4.645 5.569 -5.842 1.00 95.56 83 CYS A N 1
ATOM 674 C CA . CYS A 1 83 ? 3.860 4.734 -4.930 1.00 95.56 83 CYS A CA 1
ATOM 675 C C . CYS A 1 83 ? 4.362 4.836 -3.484 1.00 95.56 83 CYS A C 1
ATOM 677 O O . CYS A 1 83 ? 3.557 5.002 -2.562 1.00 95.56 83 CYS A O 1
ATOM 679 N N . PHE A 1 84 ? 5.678 4.786 -3.264 1.00 96.69 84 PHE A N 1
ATOM 680 C CA . PHE A 1 84 ? 6.244 4.936 -1.923 1.00 96.69 84 PHE A CA 1
ATOM 681 C C . PHE A 1 84 ? 6.040 6.336 -1.351 1.00 96.69 84 PHE A C 1
ATOM 683 O O . PHE A 1 84 ? 5.700 6.465 -0.174 1.00 96.69 84 PHE A O 1
ATOM 690 N N . LEU A 1 85 ? 6.144 7.377 -2.175 1.00 96.88 85 LEU A N 1
ATOM 691 C CA . LEU A 1 85 ? 5.864 8.747 -1.759 1.00 96.88 85 LEU A CA 1
ATOM 692 C C . LEU A 1 85 ? 4.402 8.897 -1.307 1.00 96.88 85 LEU A C 1
ATOM 694 O O . LEU A 1 85 ? 4.138 9.393 -0.210 1.00 96.88 85 LEU A O 1
ATOM 698 N N . ILE A 1 86 ? 3.445 8.375 -2.081 1.00 95.88 86 ILE A N 1
ATOM 699 C CA . ILE A 1 86 ? 2.024 8.355 -1.698 1.00 95.88 86 ILE A CA 1
ATOM 700 C C . ILE A 1 86 ? 1.822 7.554 -0.403 1.00 95.88 86 ILE A C 1
ATOM 702 O O . ILE A 1 86 ? 1.078 7.977 0.488 1.00 95.88 86 ILE A O 1
ATOM 706 N N . TRP A 1 87 ? 2.487 6.406 -0.261 1.00 96.38 87 TRP A N 1
ATOM 707 C CA . TRP A 1 87 ? 2.410 5.588 0.947 1.00 96.38 87 TRP A CA 1
ATOM 708 C C . TRP A 1 87 ? 2.898 6.338 2.197 1.00 96.38 87 TRP A C 1
ATOM 710 O O . TRP A 1 87 ? 2.211 6.314 3.227 1.00 96.38 87 TRP A O 1
ATOM 720 N N . ILE A 1 88 ? 4.020 7.058 2.097 1.00 95.69 88 ILE A N 1
ATOM 721 C CA . ILE A 1 88 ? 4.564 7.902 3.171 1.00 95.69 88 ILE A CA 1
ATOM 722 C C . ILE A 1 88 ? 3.578 9.018 3.526 1.00 95.69 88 ILE A C 1
ATOM 724 O O . ILE A 1 88 ? 3.271 9.204 4.707 1.00 95.69 88 ILE A O 1
ATOM 728 N N . ILE A 1 89 ? 3.017 9.712 2.529 1.00 95.75 89 ILE A N 1
ATOM 729 C CA . ILE A 1 89 ? 2.016 10.769 2.747 1.00 95.75 89 ILE A CA 1
ATOM 730 C C . ILE A 1 89 ? 0.799 10.216 3.500 1.00 95.75 89 ILE A C 1
ATOM 732 O O . ILE A 1 89 ? 0.352 10.812 4.482 1.00 95.75 89 ILE A O 1
ATOM 736 N N . ILE A 1 90 ? 0.278 9.050 3.106 1.00 93.75 90 ILE A N 1
ATOM 737 C CA . ILE A 1 90 ? -0.843 8.406 3.809 1.00 93.75 90 ILE A CA 1
ATOM 738 C C . ILE A 1 90 ? -0.456 8.061 5.253 1.00 93.75 90 ILE A C 1
ATOM 740 O O . ILE A 1 90 ? -1.258 8.256 6.172 1.00 93.75 90 ILE A O 1
ATOM 744 N N . GLY A 1 91 ? 0.768 7.573 5.467 1.00 92.56 91 GLY A N 1
ATOM 745 C CA . GLY A 1 91 ? 1.328 7.334 6.795 1.00 92.56 91 GLY A CA 1
ATOM 746 C C . GLY A 1 91 ? 1.328 8.599 7.652 1.00 92.56 91 GLY A C 1
ATOM 747 O O . GLY A 1 91 ? 0.820 8.579 8.774 1.00 92.56 91 GLY A O 1
ATOM 748 N N . PHE A 1 92 ? 1.802 9.713 7.097 1.00 92.88 92 PHE A N 1
ATOM 749 C CA . PHE A 1 92 ? 1.861 11.010 7.764 1.00 92.88 92 PHE A CA 1
ATOM 750 C C . PHE A 1 92 ? 0.473 11.582 8.088 1.00 92.88 92 PHE A C 1
ATOM 752 O O . PHE A 1 92 ? 0.233 12.060 9.201 1.00 92.88 92 PHE A O 1
ATOM 759 N N . ILE A 1 93 ? -0.478 11.483 7.156 1.00 92.12 93 ILE A N 1
ATOM 760 C CA . ILE A 1 93 ? -1.865 11.911 7.382 1.00 92.12 93 ILE A CA 1
ATOM 761 C C . ILE A 1 93 ? -2.499 11.082 8.503 1.00 92.12 93 ILE A C 1
ATOM 763 O O . ILE A 1 93 ? -3.125 11.644 9.403 1.00 92.12 93 ILE A O 1
ATOM 767 N N . ARG A 1 94 ? -2.319 9.753 8.488 1.00 91.25 94 ARG A N 1
ATOM 768 C CA . ARG A 1 94 ? -2.823 8.862 9.547 1.00 91.25 94 ARG A CA 1
ATOM 769 C C . ARG A 1 94 ? -2.255 9.255 10.905 1.00 91.25 94 ARG A C 1
ATOM 771 O O . ARG A 1 94 ? -3.007 9.400 11.859 1.00 91.25 94 ARG A O 1
ATOM 778 N N . ASN A 1 95 ? -0.951 9.485 10.955 1.00 90.00 95 ASN A N 1
ATOM 779 C CA . ASN A 1 95 ? -0.224 9.883 12.148 1.00 90.00 95 ASN A CA 1
ATOM 780 C C . ASN A 1 95 ? -0.806 11.154 12.791 1.00 90.00 95 ASN A C 1
ATOM 782 O O . ASN A 1 95 ? -1.075 11.195 13.990 1.00 90.00 95 ASN A O 1
ATOM 786 N N . ARG A 1 96 ? -1.079 12.182 11.974 1.00 90.31 96 ARG A N 1
ATOM 787 C CA . ARG A 1 96 ? -1.729 13.420 12.435 1.00 90.31 96 ARG A CA 1
ATOM 788 C C . ARG A 1 96 ? -3.158 13.185 12.929 1.00 90.31 96 ARG A C 1
ATOM 790 O O . ARG A 1 96 ? -3.558 13.798 13.914 1.00 90.31 96 ARG A O 1
ATOM 797 N N . ARG A 1 97 ? -3.926 12.308 12.271 1.00 90.44 97 ARG A N 1
ATOM 798 C CA . ARG A 1 97 ? -5.294 11.962 12.699 1.00 90.44 97 ARG A CA 1
ATOM 799 C C . ARG A 1 97 ? -5.307 11.239 14.046 1.00 90.44 97 ARG A C 1
ATOM 801 O O . ARG A 1 97 ? -6.120 11.598 14.887 1.00 90.44 97 ARG A O 1
ATOM 808 N N . THR A 1 98 ? -4.394 10.296 14.280 1.00 89.81 98 THR A N 1
ATOM 809 C CA . THR A 1 98 ? -4.291 9.581 15.563 1.00 89.81 98 THR A CA 1
ATOM 810 C C . THR A 1 98 ? -3.969 10.530 16.718 1.00 89.81 98 THR A C 1
ATOM 812 O O . THR A 1 98 ? -4.627 10.472 17.753 1.00 89.81 98 THR A O 1
ATOM 815 N N . VAL A 1 99 ? -3.023 11.459 16.530 1.00 90.75 99 VAL A N 1
ATOM 816 C CA . VAL A 1 99 ? -2.701 12.474 17.554 1.00 90.75 99 VAL A CA 1
ATOM 817 C C . VAL A 1 99 ? -3.920 13.340 17.878 1.00 90.75 99 VAL A C 1
ATOM 819 O O . VAL A 1 99 ? -4.205 13.578 19.045 1.00 90.75 99 VAL A O 1
ATOM 822 N N . ARG A 1 100 ? -4.674 13.776 16.860 1.00 90.00 100 ARG A N 1
ATOM 823 C CA . ARG A 1 100 ? -5.912 14.548 17.067 1.00 90.00 100 ARG A CA 1
ATOM 824 C C . ARG A 1 100 ? -7.007 13.740 17.764 1.00 90.00 100 ARG A C 1
ATOM 826 O O . ARG A 1 100 ? -7.765 14.316 18.527 1.00 90.00 100 ARG A O 1
ATOM 833 N N . PHE A 1 101 ? -7.086 12.435 17.506 1.00 90.94 101 PHE A N 1
ATOM 834 C CA . PHE A 1 101 ? -8.079 11.553 18.122 1.00 90.94 101 PHE A CA 1
ATOM 835 C C . PHE A 1 101 ? -7.831 11.357 19.623 1.00 90.94 101 PHE A C 1
ATOM 837 O O . PHE A 1 101 ? -8.771 11.413 20.406 1.00 90.94 101 PHE A O 1
ATOM 844 N N . TYR A 1 102 ? -6.576 11.139 20.028 1.00 88.75 102 TYR A N 1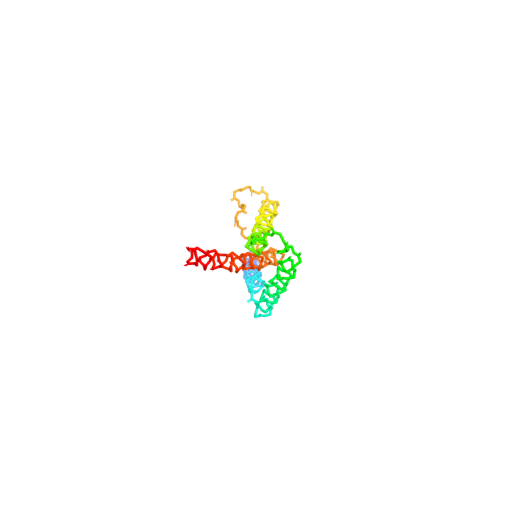
ATOM 845 C CA . TYR A 1 102 ? -6.230 10.920 21.436 1.00 88.75 102 TYR A CA 1
ATOM 846 C C . TYR A 1 102 ? -5.916 12.201 22.216 1.00 88.75 102 TYR A C 1
ATOM 848 O O . TYR A 1 102 ? -5.863 12.152 23.440 1.00 88.75 102 TYR A O 1
ATOM 856 N N . GLY A 1 103 ? -5.648 13.318 21.533 1.00 90.62 103 GLY A N 1
ATOM 857 C CA . GLY A 1 103 ? -5.177 14.553 22.167 1.00 90.62 103 GLY A CA 1
ATOM 858 C C . GLY A 1 103 ? -3.754 14.461 22.737 1.00 90.62 103 GLY A C 1
ATOM 859 O O . GLY A 1 103 ? -3.289 15.403 23.367 1.00 90.62 103 GLY A O 1
ATOM 860 N N . ASP A 1 104 ? -3.048 13.351 22.504 1.00 90.31 104 ASP A N 1
ATOM 861 C CA . ASP A 1 104 ? -1.723 13.065 23.054 1.00 90.31 104 ASP A CA 1
ATOM 862 C C . ASP A 1 104 ? -0.752 12.665 21.933 1.00 90.31 104 ASP A C 1
ATOM 864 O O . ASP A 1 104 ? -1.035 11.800 21.097 1.00 90.31 104 ASP A O 1
ATOM 868 N N . GLN A 1 105 ? 0.426 13.293 21.919 1.00 88.31 105 GLN A N 1
ATOM 869 C CA . GLN A 1 105 ?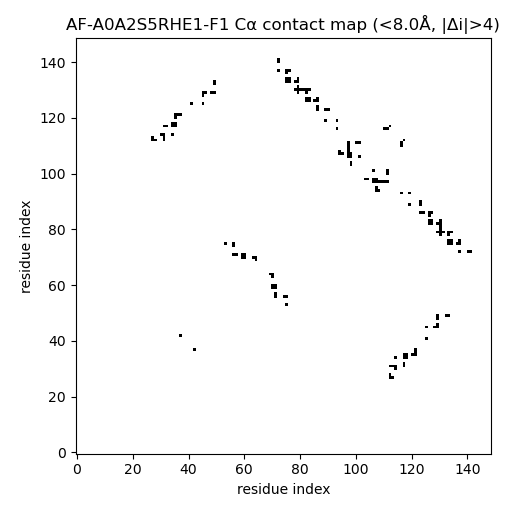 1.487 12.994 20.959 1.00 88.31 105 GLN A CA 1
ATOM 870 C C . GLN A 1 105 ? 2.155 11.636 21.205 1.00 88.31 105 GLN A C 1
ATOM 872 O O . GLN A 1 105 ? 2.680 11.048 20.259 1.00 88.31 105 GLN A O 1
ATOM 877 N N . ARG A 1 106 ? 2.126 11.112 22.435 1.00 89.62 106 ARG A N 1
ATOM 878 C CA . ARG A 1 106 ? 2.742 9.820 22.784 1.00 89.62 106 ARG A CA 1
ATOM 879 C C . ARG A 1 106 ? 1.985 8.643 22.169 1.00 89.62 106 ARG A C 1
ATOM 881 O O . ARG A 1 106 ? 2.599 7.670 21.745 1.00 89.62 106 ARG A O 1
ATOM 888 N N . ARG A 1 107 ? 0.665 8.780 22.010 1.00 86.88 107 ARG A N 1
ATOM 889 C CA . ARG A 1 107 ? -0.243 7.765 21.432 1.00 86.88 107 ARG A CA 1
ATOM 890 C C . ARG A 1 107 ? -0.319 7.791 19.910 1.00 86.88 107 ARG A C 1
ATOM 892 O O . ARG A 1 107 ? -1.194 7.197 19.289 1.00 86.88 107 ARG A O 1
ATOM 899 N N . ARG A 1 108 ? 0.609 8.497 19.273 1.00 83.00 108 ARG A N 1
ATOM 900 C CA . ARG A 1 108 ? 0.673 8.706 17.826 1.00 83.00 108 ARG A CA 1
ATOM 901 C C . ARG A 1 108 ? 0.678 7.404 17.007 1.00 83.00 108 ARG A C 1
ATOM 903 O O . ARG A 1 108 ? 0.153 7.387 15.893 1.00 83.00 108 ARG A O 1
ATOM 910 N N . TYR A 1 109 ? 1.263 6.334 17.543 1.00 84.19 109 TYR A N 1
ATOM 911 C CA . TYR A 1 109 ? 1.364 5.034 16.871 1.00 84.19 109 TYR A CA 1
ATOM 912 C C . TYR A 1 109 ? 0.266 4.042 17.277 1.00 84.19 109 TYR A C 1
ATOM 914 O O . TYR A 1 109 ? 0.166 2.961 16.683 1.00 84.19 109 TYR A O 1
ATOM 922 N N . ASP A 1 110 ? -0.595 4.432 18.217 1.00 87.94 110 ASP A N 1
ATOM 923 C CA . ASP A 1 110 ? -1.682 3.594 18.699 1.00 87.94 110 ASP A CA 1
ATOM 924 C C . ASP A 1 110 ? -2.819 3.505 17.676 1.00 87.94 110 ASP A C 1
ATOM 926 O O . ASP A 1 110 ? -3.003 4.345 16.790 1.00 87.94 110 ASP A O 1
ATOM 930 N N . SER A 1 111 ? -3.581 2.419 17.769 1.00 87.12 111 SER A N 1
ATOM 931 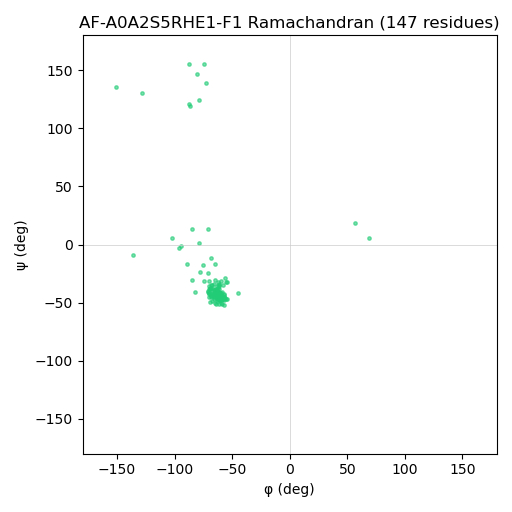C CA . SER A 1 111 ? -4.745 2.183 16.920 1.00 87.12 111 SER A CA 1
ATOM 932 C C . SER A 1 111 ? -5.978 2.811 17.554 1.00 87.12 111 SER A C 1
ATOM 934 O O . SER A 1 111 ? -6.395 2.372 18.619 1.00 87.12 111 SER A O 1
ATOM 936 N N . THR A 1 112 ? -6.624 3.736 16.846 1.00 88.06 112 THR A N 1
ATOM 937 C CA . THR A 1 112 ? -7.915 4.337 17.232 1.00 88.06 112 THR A CA 1
ATOM 938 C C . THR A 1 112 ? -9.075 3.339 17.159 1.00 88.06 112 THR A C 1
ATOM 940 O O . THR A 1 112 ? -10.171 3.624 17.628 1.00 88.06 112 THR A O 1
ATOM 943 N N . TYR A 1 113 ? -8.854 2.168 16.542 1.00 87.06 113 TYR A N 1
ATOM 944 C CA . TYR A 1 113 ? -9.862 1.124 16.294 1.00 87.06 113 TYR A CA 1
ATOM 945 C C . TYR A 1 113 ? -11.082 1.608 15.494 1.00 87.06 113 TYR A C 1
ATOM 947 O O . TYR A 1 113 ? -12.113 0.938 15.437 1.00 87.06 113 TYR A O 1
ATOM 955 N N . THR A 1 114 ? -10.950 2.738 14.799 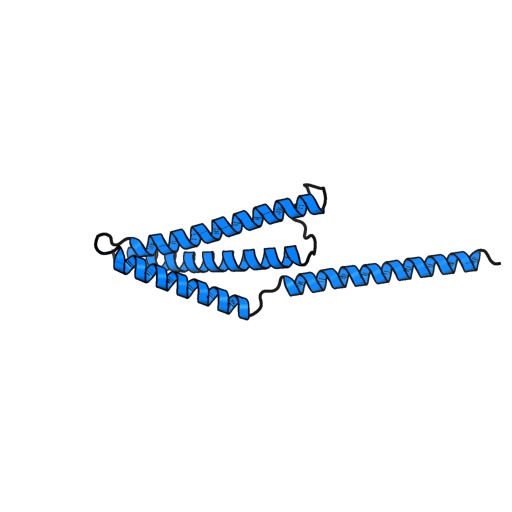1.00 89.62 114 THR A N 1
ATOM 956 C CA . THR A 1 114 ? -11.990 3.272 13.921 1.00 89.62 114 THR A CA 1
ATOM 957 C C . THR A 1 114 ? -11.990 2.564 12.565 1.00 89.62 114 THR A C 1
ATOM 959 O O . THR A 1 114 ? -10.951 2.174 12.018 1.00 89.62 114 THR A O 1
ATOM 962 N N . ILE A 1 115 ? -13.175 2.411 11.970 1.00 89.38 115 ILE A N 1
ATOM 963 C CA . ILE A 1 115 ? -13.336 1.777 10.650 1.00 89.38 115 ILE A CA 1
ATOM 964 C C . ILE A 1 115 ? -12.590 2.574 9.567 1.00 89.38 115 ILE A C 1
ATOM 966 O O . ILE A 1 115 ? -12.022 1.996 8.637 1.00 89.38 115 ILE A O 1
ATOM 970 N N . GLU A 1 116 ? -12.552 3.899 9.689 1.00 87.94 116 GLU A N 1
ATOM 971 C CA . GLU A 1 116 ? -11.816 4.771 8.773 1.00 87.94 116 GLU A CA 1
ATOM 972 C C . GLU A 1 116 ? -10.311 4.522 8.817 1.00 87.94 116 GLU A C 1
ATOM 974 O O . GLU A 1 116 ? -9.667 4.408 7.769 1.00 87.94 116 GLU A O 1
ATOM 979 N N . GLU A 1 117 ? -9.741 4.370 10.014 1.00 89.50 117 GLU A N 1
ATOM 980 C CA . GLU A 1 117 ? -8.334 4.025 10.155 1.00 89.50 117 GLU A CA 1
ATOM 981 C C . GLU A 1 117 ? -8.042 2.651 9.536 1.00 89.50 117 GLU A C 1
ATOM 983 O O . GLU A 1 117 ? -7.043 2.499 8.826 1.00 89.50 117 GLU A O 1
ATOM 988 N N . ALA A 1 118 ? -8.925 1.664 9.727 1.00 90.50 118 ALA A N 1
ATOM 989 C CA . ALA A 1 118 ? -8.791 0.352 9.093 1.00 90.50 118 ALA A CA 1
ATOM 990 C C . ALA A 1 118 ? -8.751 0.459 7.559 1.00 90.50 118 ALA A C 1
ATOM 992 O O . ALA A 1 118 ? -7.852 -0.107 6.925 1.00 90.50 118 ALA A O 1
ATOM 993 N N . LYS A 1 119 ? -9.670 1.236 6.965 1.00 91.12 119 LYS A N 1
ATOM 994 C CA . LYS A 1 119 ? -9.705 1.512 5.518 1.00 91.12 119 LYS A CA 1
ATOM 995 C C . LYS A 1 119 ? -8.427 2.213 5.045 1.00 91.12 119 LYS A C 1
ATOM 997 O O . LYS A 1 119 ? -7.848 1.802 4.041 1.00 91.12 119 LYS A O 1
ATOM 1002 N N . ASN A 1 120 ? -7.932 3.209 5.779 1.00 91.62 120 ASN A N 1
ATOM 1003 C CA . ASN A 1 120 ? -6.690 3.912 5.440 1.00 91.62 120 ASN A CA 1
ATOM 1004 C C . ASN A 1 120 ? -5.458 2.999 5.532 1.00 91.62 120 ASN A C 1
ATOM 1006 O O . ASN A 1 120 ? -4.626 2.992 4.627 1.00 91.62 120 ASN A O 1
ATOM 1010 N N . ARG A 1 121 ? -5.356 2.165 6.578 1.00 92.19 121 ARG A N 1
ATOM 1011 C CA . ARG A 1 121 ? -4.289 1.154 6.708 1.00 92.19 121 ARG A CA 1
ATOM 1012 C C . ARG A 1 121 ? -4.335 0.134 5.568 1.00 92.19 121 ARG A C 1
ATOM 1014 O O . ARG A 1 121 ? -3.282 -0.349 5.156 1.00 92.19 121 ARG A O 1
ATOM 1021 N N . LYS A 1 122 ? -5.529 -0.208 5.078 1.00 93.81 122 LYS A N 1
ATOM 1022 C CA . LYS A 1 122 ? -5.714 -1.099 3.928 1.00 93.81 122 LYS A CA 1
ATOM 1023 C C . LYS A 1 122 ? -5.252 -0.446 2.622 1.00 93.81 122 LYS A C 1
ATOM 1025 O O . LYS A 1 122 ? -4.447 -1.053 1.925 1.00 93.81 122 LYS A O 1
ATOM 1030 N N . LYS A 1 123 ? -5.676 0.793 2.336 1.00 93.19 123 LYS A N 1
ATOM 1031 C CA . LYS A 1 123 ? -5.218 1.568 1.163 1.00 93.19 123 LYS A CA 1
ATOM 1032 C C . LYS A 1 123 ? -3.696 1.715 1.136 1.00 93.19 123 LYS A C 1
ATOM 1034 O O . LYS A 1 123 ? -3.078 1.436 0.117 1.00 93.19 123 LYS A O 1
ATOM 1039 N N . ALA A 1 124 ? -3.094 2.058 2.277 1.00 94.94 124 ALA A N 1
ATOM 1040 C CA . ALA A 1 124 ? -1.643 2.163 2.403 1.00 94.94 124 ALA A CA 1
ATOM 1041 C C . ALA A 1 124 ? -0.937 0.849 2.026 1.00 94.94 124 ALA A C 1
ATOM 1043 O O . ALA A 1 124 ? 0.017 0.871 1.260 1.00 94.94 124 ALA A O 1
ATOM 1044 N N . ARG A 1 125 ? -1.419 -0.308 2.505 1.00 94.12 125 ARG A N 1
ATOM 1045 C CA . ARG A 1 125 ? -0.825 -1.603 2.129 1.00 94.12 125 ARG A CA 1
ATOM 1046 C C . ARG A 1 125 ? -0.965 -1.915 0.643 1.00 94.12 125 ARG A C 1
ATOM 1048 O O . ARG A 1 125 ? -0.026 -2.446 0.074 1.00 94.12 125 ARG A O 1
ATOM 1055 N N . ILE A 1 126 ? -2.101 -1.590 0.028 1.00 95.50 126 ILE A N 1
ATOM 1056 C CA . ILE A 1 126 ? -2.308 -1.790 -1.416 1.00 95.50 126 ILE A CA 1
ATOM 1057 C C . ILE A 1 126 ? -1.27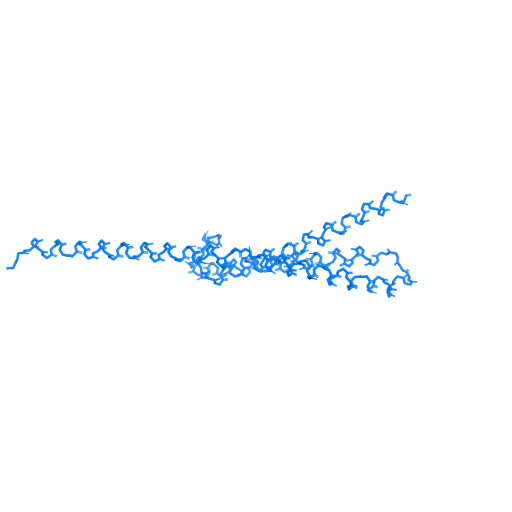2 -0.989 -2.213 1.00 95.50 126 ILE A C 1
ATOM 1059 O O . ILE A 1 126 ? -0.583 -1.557 -3.051 1.00 95.50 126 ILE A O 1
ATOM 1063 N N . ILE A 1 127 ? -1.114 0.300 -1.903 1.00 95.62 127 ILE A N 1
ATOM 1064 C CA . ILE A 1 127 ? -0.166 1.189 -2.592 1.00 95.62 127 ILE A CA 1
ATOM 1065 C C . ILE A 1 127 ? 1.280 0.733 -2.371 1.00 95.62 127 ILE A C 1
ATOM 1067 O O . ILE A 1 127 ? 2.058 0.680 -3.317 1.00 95.62 127 ILE A O 1
ATOM 1071 N N . PHE A 1 128 ? 1.622 0.340 -1.142 1.00 96.56 128 PHE A N 1
ATOM 1072 C CA . PHE A 1 128 ? 2.939 -0.213 -0.830 1.00 96.56 128 PHE A CA 1
ATOM 1073 C C . PHE A 1 128 ? 3.235 -1.485 -1.633 1.00 96.56 128 PHE A C 1
ATOM 1075 O O . PHE A 1 128 ? 4.322 -1.617 -2.179 1.00 96.56 128 PHE A O 1
ATOM 1082 N N . LEU A 1 129 ? 2.268 -2.405 -1.737 1.00 95.94 129 LEU A N 1
ATOM 1083 C CA . LEU A 1 129 ? 2.431 -3.641 -2.507 1.00 95.94 129 LEU A CA 1
ATOM 1084 C C . LEU A 1 129 ? 2.601 -3.370 -4.006 1.00 95.94 129 LEU A C 1
ATOM 1086 O O . LEU A 1 129 ? 3.430 -4.021 -4.630 1.00 95.94 129 LEU A O 1
ATOM 1090 N N . ILE A 1 130 ? 1.869 -2.405 -4.573 1.00 95.81 130 ILE A N 1
ATOM 1091 C CA . ILE A 1 130 ? 2.050 -1.991 -5.975 1.00 95.81 130 ILE A CA 1
ATOM 1092 C C . ILE A 1 130 ? 3.472 -1.457 -6.186 1.00 95.81 130 ILE A C 1
ATOM 1094 O O . ILE A 1 130 ? 4.175 -1.939 -7.070 1.00 95.81 130 ILE A O 1
ATOM 1098 N N . GLY A 1 131 ? 3.919 -0.520 -5.341 1.00 95.44 131 GLY A N 1
ATOM 1099 C CA . GLY A 1 131 ? 5.275 0.033 -5.417 1.00 95.44 131 GLY A CA 1
ATOM 1100 C C . GLY A 1 131 ? 6.359 -1.037 -5.272 1.00 95.44 131 GLY A C 1
ATOM 1101 O O . GLY A 1 131 ? 7.321 -1.050 -6.034 1.00 95.44 131 GLY A O 1
ATOM 1102 N N . LEU A 1 132 ? 6.166 -1.991 -4.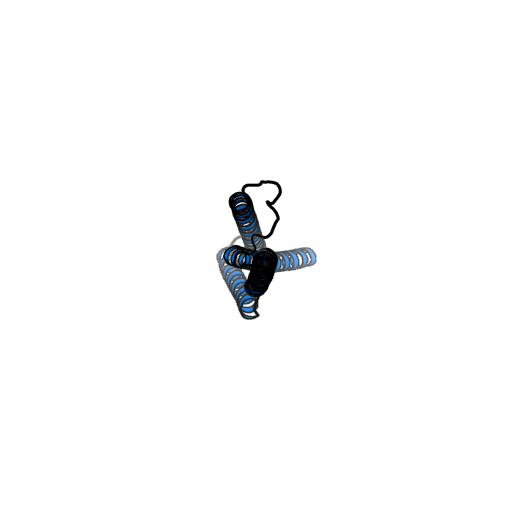358 1.00 96.00 132 LEU A N 1
ATOM 1103 C CA . LEU A 1 132 ? 7.086 -3.109 -4.154 1.00 96.00 132 LEU A CA 1
ATOM 1104 C C . LEU A 1 132 ? 7.196 -4.006 -5.395 1.00 96.00 132 LEU A C 1
ATOM 1106 O O . LEU A 1 132 ? 8.303 -4.359 -5.788 1.00 96.00 132 LEU A O 1
ATOM 1110 N N . ILE A 1 133 ? 6.074 -4.354 -6.032 1.00 95.31 133 ILE A N 1
ATOM 1111 C CA . ILE A 1 133 ? 6.082 -5.173 -7.254 1.00 95.31 133 ILE A CA 1
ATOM 1112 C C . ILE A 1 133 ? 6.779 -4.427 -8.398 1.00 95.31 133 ILE A C 1
ATOM 1114 O O . ILE A 1 133 ? 7.601 -5.018 -9.095 1.00 95.31 133 ILE A O 1
ATOM 1118 N N . LEU A 1 134 ? 6.501 -3.129 -8.565 1.00 93.19 134 LEU A N 1
ATOM 1119 C CA . LEU A 1 134 ? 7.164 -2.300 -9.577 1.00 93.19 134 LEU A CA 1
ATOM 1120 C C . LEU A 1 134 ? 8.673 -2.179 -9.324 1.00 93.19 134 LEU A C 1
ATOM 1122 O O . LEU A 1 134 ? 9.451 -2.237 -10.271 1.00 93.19 134 LEU A O 1
ATOM 1126 N N . LEU A 1 135 ? 9.090 -2.070 -8.058 1.00 93.88 135 LEU A N 1
ATOM 1127 C CA . LEU A 1 135 ? 10.505 -2.054 -7.685 1.00 93.88 135 LEU A CA 1
ATOM 1128 C C . LEU A 1 135 ? 11.199 -3.359 -8.087 1.00 93.88 135 LEU A C 1
ATOM 1130 O O . LEU A 1 135 ? 12.258 -3.326 -8.702 1.00 93.88 135 LEU A O 1
ATOM 1134 N N . ILE A 1 136 ? 10.588 -4.504 -7.765 1.00 93.38 136 ILE A N 1
ATOM 1135 C CA . ILE A 1 136 ? 11.126 -5.823 -8.121 1.00 93.38 136 ILE A CA 1
ATOM 1136 C C . ILE A 1 136 ? 11.237 -5.956 -9.644 1.00 93.38 136 ILE A C 1
ATOM 1138 O O . ILE A 1 136 ? 12.267 -6.405 -10.138 1.00 93.38 136 ILE A O 1
ATOM 1142 N N . ALA A 1 137 ? 10.219 -5.522 -10.394 1.00 90.31 137 ALA A N 1
ATOM 1143 C CA . ALA A 1 137 ? 10.252 -5.535 -11.856 1.00 90.31 137 ALA A CA 1
ATOM 1144 C C . ALA A 1 137 ? 11.396 -4.674 -12.426 1.00 90.31 137 ALA A C 1
ATOM 1146 O O . ALA A 1 137 ? 12.084 -5.109 -13.351 1.00 90.31 137 ALA A O 1
ATOM 1147 N N . GLY A 1 138 ? 11.634 -3.491 -11.847 1.00 88.88 138 GLY A N 1
ATOM 1148 C CA . GLY A 1 138 ? 12.763 -2.628 -12.204 1.00 88.88 138 GLY A CA 1
ATOM 1149 C C . GLY A 1 138 ? 14.117 -3.285 -11.917 1.00 88.88 138 GLY A C 1
ATOM 1150 O O . GLY A 1 138 ? 14.960 -3.360 -12.807 1.00 88.88 138 GLY A O 1
ATOM 1151 N N . ILE A 1 139 ? 14.298 -3.850 -10.716 1.00 90.50 139 ILE A N 1
ATOM 1152 C CA . ILE A 1 139 ? 15.538 -4.539 -10.315 1.00 90.50 139 ILE A CA 1
ATOM 1153 C C . ILE A 1 139 ? 15.841 -5.730 -11.233 1.00 90.50 139 ILE A C 1
ATOM 1155 O O . ILE A 1 139 ? 16.978 -5.890 -11.668 1.00 90.50 139 ILE A O 1
ATOM 1159 N N . ILE A 1 140 ? 14.839 -6.556 -11.556 1.00 90.06 140 ILE A N 1
ATOM 1160 C CA . ILE A 1 140 ? 15.017 -7.696 -12.470 1.00 90.06 140 ILE A CA 1
ATOM 1161 C C . ILE A 1 140 ? 15.549 -7.212 -13.818 1.00 90.06 140 ILE A C 1
ATOM 1163 O O . ILE A 1 140 ? 16.484 -7.800 -14.362 1.00 90.06 140 ILE A O 1
ATOM 1167 N N . LYS A 1 141 ? 14.981 -6.129 -14.359 1.00 84.44 141 LYS A N 1
ATOM 1168 C CA . LYS A 1 141 ? 15.428 -5.610 -15.648 1.00 84.44 141 LYS A CA 1
ATOM 1169 C C . LYS A 1 141 ? 16.840 -5.031 -15.575 1.00 84.44 141 LYS A C 1
ATOM 1171 O O . LYS A 1 141 ? 17.628 -5.323 -16.470 1.00 84.44 141 LYS A O 1
ATOM 1176 N N . LEU A 1 142 ? 17.168 -4.298 -14.512 1.00 86.12 142 LEU A N 1
ATOM 1177 C CA . LEU A 1 142 ? 18.518 -3.786 -14.270 1.00 86.12 142 LEU A CA 1
ATOM 1178 C C . LEU A 1 142 ? 19.555 -4.921 -14.286 1.00 86.12 142 LEU A C 1
ATOM 1180 O O . LEU A 1 142 ? 20.560 -4.825 -14.984 1.00 86.12 142 LEU A O 1
ATOM 1184 N N . ILE A 1 143 ? 19.279 -6.030 -13.591 1.00 89.25 143 ILE A N 1
ATOM 1185 C CA . ILE A 1 143 ? 20.166 -7.206 -13.567 1.00 89.25 143 ILE A CA 1
ATOM 1186 C C . ILE A 1 143 ? 20.335 -7.804 -14.971 1.00 89.25 143 ILE A C 1
ATOM 1188 O O . ILE A 1 143 ? 21.456 -8.105 -15.378 1.00 89.25 143 ILE A O 1
ATOM 1192 N N . ILE A 1 144 ? 19.244 -7.957 -15.729 1.00 88.44 144 ILE A N 1
ATOM 1193 C CA . ILE A 1 144 ? 19.302 -8.477 -17.106 1.00 88.44 144 ILE A CA 1
ATOM 1194 C C . ILE A 1 144 ? 20.160 -7.567 -17.991 1.00 88.44 144 ILE A C 1
ATOM 1196 O O . ILE A 1 144 ? 20.964 -8.061 -18.773 1.00 88.44 144 ILE A O 1
ATOM 1200 N N . THR A 1 145 ? 19.999 -6.248 -17.874 1.00 84.62 145 THR A N 1
ATOM 1201 C CA . THR A 1 145 ? 20.786 -5.283 -18.648 1.00 84.62 145 THR A CA 1
ATOM 1202 C C . THR A 1 145 ? 22.274 -5.380 -18.308 1.00 84.62 145 THR A C 1
ATOM 1204 O O . THR A 1 145 ? 23.082 -5.444 -19.224 1.00 84.62 145 THR A O 1
ATOM 1207 N N . LEU A 1 146 ? 22.630 -5.477 -17.022 1.00 85.44 146 LEU A N 1
ATOM 1208 C CA . LEU A 1 146 ? 24.021 -5.637 -16.579 1.00 85.44 146 LEU A CA 1
ATOM 1209 C C . LEU A 1 146 ? 24.654 -6.963 -17.022 1.00 85.44 146 LEU A C 1
ATOM 1211 O O . LEU A 1 146 ? 25.859 -7.021 -17.210 1.00 85.44 146 LEU A O 1
ATOM 1215 N N . THR A 1 147 ? 23.862 -8.027 -17.170 1.00 90.06 147 THR A N 1
ATOM 1216 C CA . THR A 1 147 ? 24.367 -9.350 -17.587 1.00 90.06 147 THR A CA 1
ATOM 1217 C C . THR A 1 147 ? 24.633 -9.427 -19.095 1.00 90.06 147 THR A C 1
ATOM 1219 O O . THR A 1 147 ? 25.408 -10.265 -19.541 1.00 90.06 147 THR A O 1
ATOM 1222 N N . ASN A 1 148 ? 23.965 -8.581 -19.883 1.00 79.75 148 ASN A N 1
ATOM 1223 C CA . ASN A 1 148 ? 24.078 -8.560 -21.343 1.00 79.75 148 ASN A CA 1
ATOM 1224 C C . ASN A 1 148 ? 25.119 -7.549 -21.864 1.00 79.75 148 ASN A C 1
ATOM 1226 O O . ASN A 1 148 ? 25.267 -7.431 -23.080 1.00 79.75 148 ASN A O 1
ATOM 1230 N N . GLN A 1 149 ? 25.772 -6.800 -20.969 1.00 66.81 149 GLN A N 1
ATOM 1231 C CA . GLN A 1 149 ? 26.927 -5.944 -21.262 1.00 66.81 149 GLN A CA 1
ATOM 1232 C C . GLN A 1 149 ? 28.223 -6.737 -21.101 1.00 66.81 149 GLN A C 1
ATOM 1234 O O . GLN A 1 149 ? 29.132 -6.512 -21.929 1.00 66.81 149 GLN A O 1
#